Protein AF-A0A9P1BH09-F1 (afdb_monomer_lite)

Sequence (100 aa):
RINRLENDLSLKQGAGTVEELQKDLQQAVTAGDKPKVSEILESLLGMFKESKVTYDAVKTCKVGKDVGNAMKMGDPDIAALGRKAVGEIQALAQRAALGI

Radius of gyration: 13.66 Å; chains: 1; bounding box: 40×19×38 Å

Foldseek 3Di:
DVVVVVLVVLQVVLLVVLLVLQVQLQVCLVVLPLVSNLVSLVVLLVCLVVVSYALVSCVVSVSLVSLVSQLVSPDVSSVVSSVSSVVSSVVRVVCVVVVD

Secondary structure (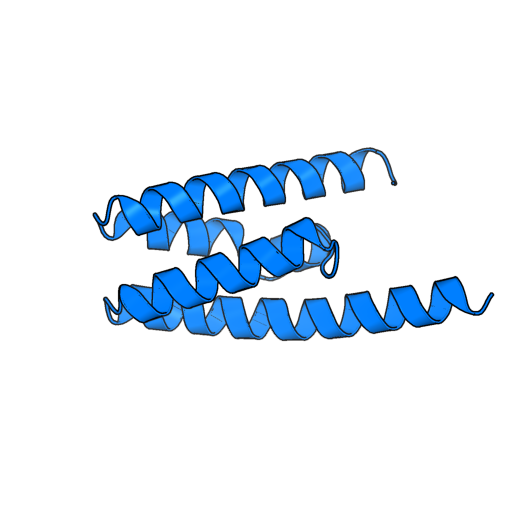DSSP, 8-state):
-HHHHHHHHHHHHHHHHHHHHHHHHHHHHHHT-HHHHHHHHHHHHHHHHTT-S-HHHHHHTTHHHHHHHHGGGS-HHHHHHHHHHHHHHHHHHHHHHHT-

pLDDT: mean 86.0, std 9.62, range [49.41, 94.0]

InterPro domains:
  IPR035441 TFIIS/LEDGF domain superfamily [G3DSA:1.20.930.10] (14-93)
  IPR035441 TFIIS/LEDGF domain superfamily [SSF47676] (15-84)

Organism: NCBI:txid2562237

Structure (mmCIF, N/CA/C/O backbone):
data_AF-A0A9P1BH09-F1
#
_entry.id   AF-A0A9P1BH09-F1
#
loop_
_atom_site.group_PDB
_atom_site.id
_atom_site.type_symbol
_atom_site.label_atom_id
_atom_site.label_alt_id
_atom_site.label_comp_id
_atom_site.label_asym_id
_atom_site.label_entity_id
_atom_site.label_seq_id
_atom_site.pdbx_PDB_ins_code
_atom_site.Cartn_x
_atom_site.Cartn_y
_atom_site.Cartn_z
_atom_site.occupancy
_atom_site.B_iso_or_equiv
_atom_site.auth_seq_id
_atom_site.auth_comp_id
_atom_site.auth_asym_id
_atom_site.auth_atom_id
_atom_site.pdbx_PDB_model_num
ATOM 1 N N . ARG A 1 1 ? 25.548 5.241 -18.575 1.00 49.41 1 ARG A N 1
ATOM 2 C CA . ARG A 1 1 ? 25.801 4.019 -17.761 1.00 49.41 1 ARG A CA 1
ATOM 3 C C . ARG A 1 1 ? 25.583 4.271 -16.263 1.00 49.41 1 ARG A C 1
ATOM 5 O O . ARG A 1 1 ? 25.0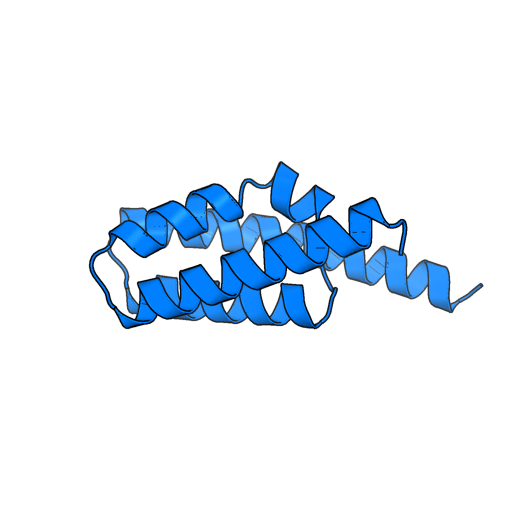58 3.376 -15.622 1.00 49.41 1 ARG A O 1
ATOM 12 N N . ILE A 1 2 ? 25.894 5.471 -15.749 1.00 56.56 2 ILE A N 1
ATOM 13 C CA . ILE A 1 2 ? 25.681 5.885 -14.345 1.00 56.56 2 ILE A CA 1
ATOM 14 C C . ILE A 1 2 ? 24.185 5.855 -13.954 1.00 56.56 2 ILE A C 1
ATOM 16 O O . ILE A 1 2 ? 23.822 5.123 -13.041 1.00 56.56 2 ILE A O 1
ATOM 20 N N . ASN A 1 3 ? 23.299 6.446 -14.769 1.00 62.03 3 ASN A N 1
ATOM 21 C CA . ASN A 1 3 ? 21.848 6.487 -14.492 1.00 62.03 3 ASN A CA 1
ATOM 22 C C . ASN A 1 3 ? 21.163 5.117 -14.326 1.00 62.03 3 ASN A C 1
ATOM 24 O O . ASN A 1 3 ? 20.120 5.031 -13.690 1.00 62.03 3 ASN A O 1
ATOM 28 N N . ARG A 1 4 ? 21.703 4.035 -14.912 1.00 62.53 4 ARG A N 1
ATOM 29 C CA . ARG A 1 4 ? 21.099 2.696 -14.774 1.00 62.53 4 ARG A CA 1
ATOM 30 C C . ARG A 1 4 ? 21.411 2.087 -13.405 1.00 62.53 4 ARG A C 1
ATOM 32 O O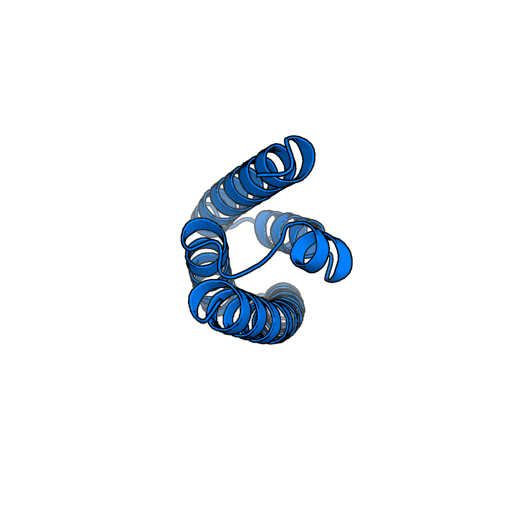 . ARG A 1 4 ? 20.547 1.432 -12.844 1.00 62.53 4 ARG A O 1
ATOM 39 N N . LEU A 1 5 ? 22.618 2.308 -12.882 1.00 68.25 5 LEU A N 1
ATOM 40 C CA . LEU A 1 5 ? 23.031 1.800 -11.570 1.00 68.25 5 LEU A CA 1
ATOM 41 C C . LEU A 1 5 ? 22.331 2.548 -10.435 1.00 68.25 5 LEU A C 1
ATOM 43 O O . LEU A 1 5 ? 21.880 1.912 -9.491 1.00 68.25 5 LEU A O 1
ATOM 47 N N . GLU A 1 6 ? 22.190 3.870 -10.551 1.00 68.19 6 GLU A N 1
ATOM 48 C CA . GLU A 1 6 ? 21.473 4.678 -9.555 1.00 68.19 6 GLU A CA 1
ATOM 49 C C . GLU A 1 6 ? 19.988 4.313 -9.486 1.00 68.19 6 GLU A C 1
ATOM 51 O O . GLU A 1 6 ? 19.436 4.166 -8.397 1.00 68.19 6 GLU A O 1
ATOM 56 N N . ASN A 1 7 ? 19.358 4.084 -10.642 1.00 70.12 7 ASN A N 1
ATOM 57 C CA . ASN A 1 7 ? 17.965 3.653 -10.684 1.00 70.12 7 ASN A CA 1
ATOM 58 C C . ASN A 1 7 ? 17.789 2.245 -10.089 1.00 70.12 7 ASN A C 1
ATOM 60 O O . ASN A 1 7 ? 16.896 2.025 -9.281 1.00 70.12 7 ASN A O 1
ATOM 64 N N . ASP A 1 8 ? 18.679 1.300 -10.414 1.00 69.88 8 ASP A N 1
ATOM 65 C CA . ASP A 1 8 ? 18.638 -0.062 -9.858 1.00 69.88 8 ASP A CA 1
ATOM 66 C C . ASP A 1 8 ? 18.821 -0.071 -8.328 1.00 69.88 8 ASP A C 1
ATOM 68 O O . ASP A 1 8 ? 18.137 -0.811 -7.618 1.00 69.88 8 ASP A O 1
ATOM 72 N N . LEU A 1 9 ? 19.695 0.798 -7.804 1.00 72.62 9 LEU A N 1
ATOM 73 C CA . LEU A 1 9 ? 19.905 0.959 -6.364 1.00 72.62 9 LEU A CA 1
ATOM 74 C C . LEU A 1 9 ? 18.671 1.560 -5.672 1.00 72.62 9 LEU A C 1
ATOM 76 O O . LEU A 1 9 ? 18.248 1.056 -4.632 1.00 72.62 9 LEU A O 1
ATOM 80 N N . SER A 1 10 ? 18.077 2.596 -6.274 1.00 74.38 10 SER A N 1
ATOM 81 C CA . SER A 1 10 ? 16.857 3.253 -5.786 1.00 74.38 10 SER A CA 1
ATOM 82 C C . SER A 1 10 ? 15.678 2.277 -5.725 1.00 74.38 10 SER A C 1
ATOM 84 O O . SER A 1 10 ? 14.997 2.182 -4.705 1.00 74.38 10 SER A O 1
ATOM 86 N N . LEU A 1 11 ? 15.496 1.462 -6.770 1.00 74.94 11 LEU A N 1
ATOM 87 C CA . LEU A 1 11 ? 14.433 0.457 -6.834 1.00 74.94 11 LEU A CA 1
ATOM 88 C C . LEU A 1 11 ? 14.628 -0.674 -5.815 1.00 74.94 11 LEU A C 1
ATOM 90 O O . LEU A 1 11 ? 13.655 -1.143 -5.226 1.00 74.94 11 LEU A O 1
ATOM 94 N N . LYS A 1 12 ? 15.873 -1.107 -5.570 1.00 70.94 12 LYS A N 1
ATOM 95 C CA . LYS A 1 12 ? 16.180 -2.104 -4.530 1.00 70.94 12 LYS A CA 1
ATOM 96 C C . LYS A 1 12 ? 15.902 -1.579 -3.127 1.00 70.94 12 LYS A C 1
ATOM 98 O O . LYS A 1 12 ? 15.323 -2.302 -2.320 1.00 70.94 12 LYS A O 1
ATOM 103 N N . GLN A 1 13 ? 16.289 -0.336 -2.843 1.00 73.81 13 GLN A N 1
ATOM 104 C CA . GLN A 1 13 ? 15.984 0.306 -1.564 1.00 73.81 13 GLN A CA 1
ATOM 105 C C . GLN A 1 13 ? 14.474 0.458 -1.380 1.00 73.81 13 GLN A C 1
ATOM 107 O O . GLN A 1 13 ? 13.942 0.059 -0.347 1.00 73.81 13 GLN A O 1
ATOM 112 N N . GLY A 1 14 ? 13.768 0.925 -2.412 1.00 75.12 14 GLY A N 1
ATOM 113 C CA . GLY A 1 14 ? 12.316 1.031 -2.377 1.00 75.12 14 GLY A CA 1
ATOM 114 C C . GLY A 1 14 ? 11.617 -0.313 -2.168 1.00 75.12 14 GLY A C 1
ATOM 115 O O . GLY A 1 14 ? 10.640 -0.365 -1.429 1.00 75.12 14 GLY A O 1
ATOM 116 N N . ALA A 1 15 ? 12.111 -1.410 -2.751 1.00 73.88 15 ALA A N 1
ATOM 117 C CA . ALA A 1 15 ? 11.550 -2.744 -2.524 1.00 73.88 15 ALA A CA 1
ATOM 118 C C . ALA A 1 15 ? 11.702 -3.217 -1.065 1.00 73.88 15 ALA A C 1
ATOM 120 O O . ALA A 1 15 ? 10.775 -3.812 -0.526 1.00 73.88 15 ALA A O 1
ATOM 121 N N . GLY A 1 16 ? 12.826 -2.916 -0.405 1.00 78.25 16 GLY A N 1
ATOM 122 C CA . GLY A 1 16 ? 12.986 -3.184 1.030 1.00 78.25 16 GLY A CA 1
ATOM 123 C C . GLY A 1 16 ? 12.010 -2.362 1.875 1.00 78.25 16 GLY A C 1
ATOM 124 O O . GLY A 1 16 ? 11.257 -2.911 2.676 1.00 78.25 16 GLY A O 1
ATOM 125 N N . THR A 1 17 ? 11.939 -1.056 1.612 1.00 85.75 17 THR A N 1
ATOM 126 C CA . THR A 1 17 ? 11.045 -0.140 2.334 1.00 85.75 17 THR A CA 1
ATOM 127 C C . THR A 1 17 ? 9.564 -0.473 2.123 1.00 85.75 17 THR A C 1
ATOM 129 O O . THR A 1 17 ? 8.774 -0.351 3.056 1.00 85.75 17 THR A O 1
ATOM 132 N N . VAL A 1 18 ? 9.158 -0.934 0.932 1.00 88.19 18 VAL A N 1
ATOM 133 C CA . VAL A 1 18 ? 7.756 -1.314 0.677 1.00 88.19 18 VAL A CA 1
ATOM 134 C C . VAL A 1 18 ? 7.351 -2.560 1.463 1.00 88.19 18 VAL A C 1
ATOM 136 O O . VAL A 1 18 ? 6.199 -2.661 1.879 1.00 88.19 18 VAL A O 1
ATOM 139 N N . GLU A 1 19 ? 8.278 -3.495 1.684 1.00 89.38 19 GLU A N 1
ATOM 140 C CA . GLU A 1 19 ? 8.024 -4.685 2.496 1.00 89.38 19 GLU A CA 1
ATOM 141 C C . GLU A 1 19 ? 7.857 -4.321 3.977 1.00 89.38 19 GLU A C 1
ATOM 143 O O . GLU A 1 19 ? 6.937 -4.812 4.631 1.00 89.38 19 GLU A O 1
ATOM 148 N N . GLU A 1 20 ? 8.707 -3.436 4.503 1.00 91.38 20 GLU A N 1
ATOM 149 C CA . GLU A 1 20 ? 8.590 -2.943 5.881 1.00 91.38 20 GLU A CA 1
ATOM 150 C C . GLU A 1 20 ? 7.270 -2.197 6.094 1.00 91.38 20 GLU A C 1
ATOM 152 O O . GLU A 1 20 ? 6.496 -2.556 6.983 1.00 91.38 20 GLU A O 1
ATOM 157 N N . LEU A 1 21 ? 6.944 -1.246 5.211 1.00 92.06 21 LEU A N 1
ATOM 158 C CA . LEU A 1 21 ? 5.679 -0.510 5.268 1.00 92.06 21 LEU A CA 1
ATOM 159 C C . LEU A 1 21 ? 4.463 -1.432 5.128 1.00 92.06 21 LEU A C 1
ATOM 161 O O . LEU A 1 21 ? 3.429 -1.187 5.746 1.00 92.06 21 LEU A O 1
ATOM 165 N N . GLN A 1 22 ? 4.560 -2.506 4.342 1.00 91.44 22 GLN A N 1
ATOM 166 C CA . GLN A 1 22 ? 3.484 -3.489 4.233 1.00 91.44 22 GLN A CA 1
ATOM 167 C C . GLN A 1 22 ? 3.258 -4.244 5.548 1.00 91.44 22 GLN A C 1
ATOM 169 O O . GLN A 1 22 ? 2.106 -4.412 5.959 1.00 91.44 22 GLN A O 1
ATOM 174 N N . LYS A 1 23 ? 4.329 -4.676 6.222 1.00 93.44 23 LYS A N 1
ATOM 175 C CA . LYS A 1 23 ? 4.231 -5.340 7.531 1.00 93.44 23 LYS A CA 1
ATOM 176 C C . LYS A 1 23 ? 3.663 -4.395 8.585 1.00 93.44 23 LYS A C 1
ATOM 178 O O . LYS A 1 23 ? 2.759 -4.793 9.321 1.00 93.44 23 LYS A O 1
ATOM 183 N N . ASP A 1 24 ? 4.125 -3.149 8.611 1.00 93.25 24 ASP A N 1
ATOM 184 C CA . ASP A 1 24 ? 3.607 -2.126 9.51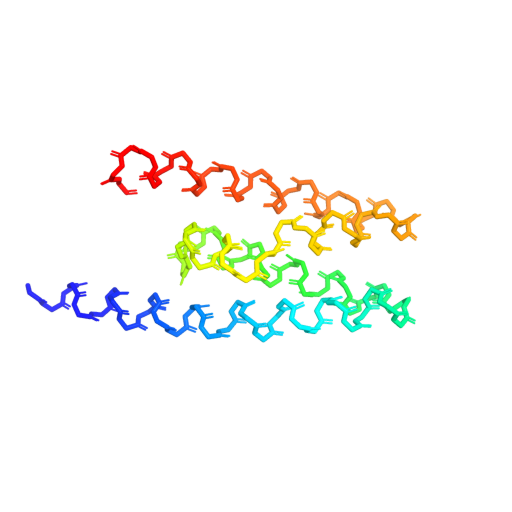9 1.00 93.25 24 ASP A CA 1
ATOM 185 C C . ASP A 1 24 ? 2.127 -1.839 9.249 1.00 93.25 24 ASP A C 1
ATOM 187 O O . ASP A 1 24 ? 1.337 -1.743 10.190 1.00 93.25 24 ASP A O 1
ATOM 191 N N . LEU A 1 25 ? 1.713 -1.778 7.975 1.00 93.00 25 LEU A N 1
ATOM 192 C CA . LEU A 1 25 ? 0.309 -1.597 7.606 1.00 93.00 25 LEU A CA 1
ATOM 193 C C . LEU A 1 25 ? -0.536 -2.750 8.144 1.00 93.00 25 LEU A C 1
ATOM 195 O O . LEU A 1 25 ? -1.585 -2.527 8.742 1.00 93.00 25 LEU A O 1
ATOM 199 N N . GLN A 1 26 ? -0.074 -3.988 7.968 1.00 93.00 26 GLN A N 1
ATOM 200 C CA . GLN A 1 26 ? -0.773 -5.168 8.466 1.00 93.00 26 GLN A CA 1
ATOM 201 C C . GLN A 1 26 ? -0.924 -5.136 9.995 1.00 93.00 26 GLN A C 1
ATOM 203 O O . GLN A 1 26 ? -2.007 -5.434 10.513 1.00 93.00 26 GLN A O 1
ATOM 208 N N . GLN A 1 27 ? 0.135 -4.763 10.716 1.00 94.00 27 GLN A N 1
ATOM 209 C CA . GLN A 1 27 ? 0.109 -4.642 12.173 1.00 94.00 27 GLN A CA 1
ATOM 210 C C . GLN A 1 27 ? -0.836 -3.528 12.628 1.00 94.00 27 GLN A C 1
ATOM 212 O O . GLN A 1 27 ? -1.690 -3.775 13.476 1.00 94.00 27 GLN A O 1
ATOM 217 N N . ALA A 1 28 ? -0.753 -2.343 12.022 1.00 93.50 28 ALA A N 1
ATOM 218 C CA . ALA A 1 28 ? -1.588 -1.196 12.363 1.00 93.50 28 ALA A CA 1
ATOM 219 C C . ALA A 1 28 ? -3.077 -1.462 12.083 1.00 93.50 28 ALA A C 1
ATOM 221 O O . ALA A 1 28 ? -3.928 -1.176 12.925 1.00 93.50 28 ALA A O 1
ATOM 222 N N . VAL A 1 29 ? -3.401 -2.104 10.952 1.00 92.75 29 VAL A N 1
ATOM 223 C CA . VAL A 1 29 ? -4.774 -2.538 10.636 1.00 92.75 29 VAL A CA 1
ATOM 224 C C . VAL A 1 29 ? -5.280 -3.543 11.670 1.00 92.75 29 VAL A C 1
ATOM 226 O O . VAL A 1 29 ? -6.413 -3.424 12.132 1.00 92.75 29 VAL A O 1
ATOM 229 N N . THR A 1 30 ? -4.446 -4.509 12.064 1.00 92.31 30 THR A N 1
ATOM 230 C CA . THR A 1 30 ? -4.803 -5.516 13.080 1.00 92.31 30 THR A CA 1
ATOM 231 C C . THR A 1 30 ? -5.009 -4.885 14.458 1.00 92.31 30 THR A C 1
ATOM 233 O O . THR A 1 30 ? -5.919 -5.277 15.185 1.00 92.31 30 THR A O 1
ATOM 236 N N . ALA A 1 31 ? -4.194 -3.889 14.805 1.00 93.12 31 ALA A N 1
ATOM 237 C CA . ALA A 1 31 ? -4.282 -3.143 16.055 1.00 93.12 31 ALA A CA 1
ATOM 238 C C . ALA A 1 31 ? -5.427 -2.113 16.078 1.00 93.12 31 ALA A C 1
ATOM 240 O O . ALA A 1 31 ? -5.738 -1.573 17.137 1.00 93.12 31 ALA A O 1
ATOM 241 N N . GLY A 1 32 ? -6.057 -1.822 14.934 1.00 90.75 32 GLY A N 1
ATOM 242 C CA . GLY A 1 32 ? -7.062 -0.763 14.831 1.00 90.75 32 GLY A CA 1
ATOM 243 C C . GLY A 1 32 ? -6.474 0.654 14.876 1.00 90.75 32 GLY A C 1
ATOM 244 O O . GLY A 1 32 ? -7.213 1.611 15.110 1.00 90.75 32 GLY A O 1
ATOM 245 N N . ASP A 1 33 ? -5.166 0.802 14.655 1.00 93.38 33 ASP A N 1
ATOM 246 C CA . ASP A 1 33 ? -4.439 2.069 14.748 1.00 93.38 33 ASP A CA 1
ATOM 247 C C . ASP A 1 33 ? -4.624 2.902 13.473 1.00 93.38 33 ASP A C 1
ATOM 249 O O . ASP A 1 33 ? -3.814 2.900 12.545 1.00 93.38 33 ASP A O 1
ATOM 253 N N . LYS A 1 34 ? -5.748 3.613 13.421 1.00 90.94 34 LYS A N 1
ATOM 254 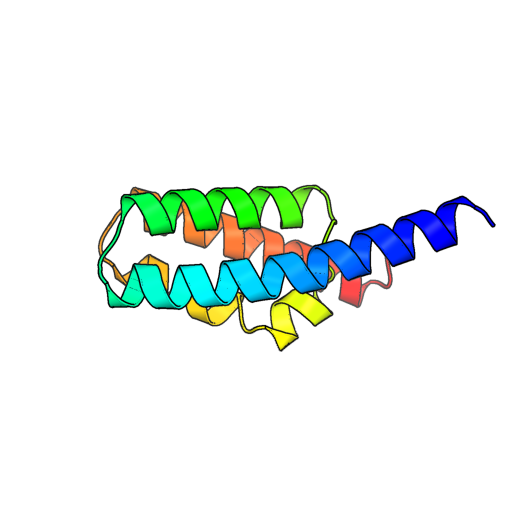C CA . LYS A 1 34 ? -6.116 4.488 12.305 1.00 90.94 34 LYS A CA 1
ATOM 255 C C . LYS A 1 34 ? -5.055 5.542 11.947 1.00 90.94 34 LYS A C 1
ATOM 257 O O . LYS A 1 34 ? -4.741 5.632 10.760 1.00 90.94 34 LYS A O 1
ATOM 262 N N . PRO A 1 35 ? -4.505 6.342 12.887 1.00 92.81 35 PRO A N 1
ATOM 263 C CA . PRO A 1 35 ? -3.514 7.352 12.521 1.00 92.81 35 PRO A CA 1
ATOM 264 C C . PRO A 1 35 ? -2.259 6.720 11.917 1.00 92.81 35 PRO A C 1
ATOM 266 O O . PRO A 1 35 ? -1.757 7.225 10.911 1.00 92.81 35 PRO A O 1
ATOM 269 N N . LYS A 1 36 ? -1.806 5.577 12.446 1.00 93.25 36 LYS A N 1
ATOM 270 C CA . LYS A 1 36 ? -0.659 4.869 11.876 1.00 93.25 36 LYS A CA 1
ATOM 271 C C . LYS A 1 36 ? -0.957 4.303 10.486 1.00 93.25 36 LYS A C 1
ATOM 273 O O . LYS A 1 36 ? -0.122 4.403 9.592 1.00 93.25 36 LYS A O 1
ATOM 278 N N . VAL A 1 37 ? -2.158 3.763 10.271 1.00 93.19 37 VAL A N 1
ATOM 279 C CA . VAL A 1 37 ? -2.595 3.287 8.948 1.00 93.19 37 VAL A CA 1
ATOM 280 C C . VAL A 1 37 ? -2.584 4.416 7.916 1.00 93.19 37 VAL A C 1
ATOM 282 O O . VAL A 1 37 ? -2.067 4.217 6.816 1.00 93.19 37 VAL A O 1
ATOM 285 N N . SER A 1 38 ? -3.108 5.595 8.254 1.00 93.25 38 SER A N 1
ATOM 286 C CA . SER A 1 38 ? -3.091 6.754 7.352 1.00 93.25 38 SER A CA 1
ATOM 287 C C . SER A 1 38 ? -1.666 7.179 6.992 1.00 93.25 38 SER A C 1
ATOM 289 O O . SER A 1 38 ? -1.359 7.304 5.807 1.00 93.25 38 SER A O 1
ATOM 291 N N . GLU A 1 39 ? -0.776 7.300 7.983 1.00 93.31 39 GLU A N 1
ATOM 292 C CA . GLU A 1 39 ? 0.640 7.652 7.781 1.00 93.31 39 GLU A CA 1
ATOM 293 C C . GLU A 1 39 ? 1.347 6.680 6.817 1.00 93.31 39 GLU A C 1
ATOM 295 O O . GLU A 1 39 ? 2.069 7.086 5.897 1.00 93.31 39 GLU A O 1
ATOM 300 N N . ILE A 1 40 ? 1.107 5.379 6.992 1.00 93.44 40 ILE A N 1
ATOM 301 C CA . ILE A 1 40 ? 1.706 4.341 6.149 1.00 93.44 40 ILE A CA 1
ATOM 302 C C . ILE A 1 40 ? 1.133 4.391 4.727 1.00 93.44 40 ILE A C 1
ATOM 304 O O . ILE A 1 40 ? 1.885 4.277 3.757 1.00 93.44 40 ILE A O 1
ATOM 308 N N . LEU A 1 41 ? -0.180 4.595 4.575 1.00 92.56 41 LEU A N 1
ATOM 309 C CA . LEU A 1 41 ? -0.812 4.729 3.259 1.00 92.56 41 LEU A CA 1
ATOM 310 C C . LEU A 1 41 ? -0.296 5.954 2.494 1.00 92.56 41 LEU A C 1
ATOM 312 O O . LEU A 1 41 ? -0.082 5.861 1.284 1.00 92.56 41 LEU A O 1
ATOM 316 N N . GLU A 1 42 ? -0.068 7.079 3.171 1.00 92.88 42 GLU A N 1
ATOM 317 C CA . GLU A 1 42 ? 0.538 8.272 2.570 1.00 92.88 42 GLU A CA 1
ATOM 318 C C . GLU A 1 42 ? 1.990 8.029 2.144 1.00 92.88 42 GLU A C 1
ATOM 320 O O . GLU A 1 42 ? 2.383 8.415 1.039 1.00 92.88 42 GLU A O 1
ATOM 325 N N . SER A 1 43 ? 2.760 7.315 2.967 1.00 91.06 43 SER A N 1
ATOM 326 C CA . SER A 1 43 ? 4.141 6.936 2.647 1.00 91.06 43 SER A CA 1
ATOM 327 C C . SER A 1 43 ? 4.205 6.025 1.416 1.00 91.06 43 SER A C 1
ATOM 329 O O . SER A 1 43 ? 4.959 6.294 0.477 1.00 91.06 43 SER A O 1
ATOM 331 N N . LEU A 1 44 ? 3.350 4.997 1.358 1.00 90.00 44 LEU A N 1
ATOM 332 C CA . LEU A 1 44 ? 3.218 4.111 0.196 1.00 90.00 44 LEU A CA 1
ATOM 333 C C . LEU A 1 44 ? 2.815 4.887 -1.066 1.00 90.00 44 LEU A C 1
ATOM 335 O O . LEU A 1 44 ? 3.402 4.693 -2.130 1.00 90.00 44 LEU A O 1
ATOM 339 N N . LEU A 1 45 ? 1.857 5.810 -0.948 1.00 90.12 45 LEU A N 1
ATOM 340 C CA . LEU A 1 45 ? 1.436 6.683 -2.045 1.00 90.12 45 LEU A CA 1
ATOM 341 C C . LEU A 1 45 ? 2.585 7.529 -2.602 1.00 90.12 45 LEU A C 1
ATOM 343 O O . LEU A 1 45 ? 2.710 7.649 -3.822 1.00 90.12 45 LEU A O 1
ATOM 347 N N . GLY A 1 46 ? 3.416 8.107 -1.731 1.00 87.94 46 GLY A N 1
ATOM 348 C CA . GLY A 1 46 ? 4.609 8.851 -2.138 1.00 87.94 46 GLY A CA 1
ATOM 349 C C . GLY A 1 46 ? 5.564 7.979 -2.951 1.00 87.94 46 GLY A C 1
ATOM 350 O O . GLY A 1 46 ? 5.939 8.336 -4.069 1.00 87.94 46 GLY A O 1
ATOM 351 N N . MET A 1 47 ? 5.858 6.777 -2.452 1.00 87.31 47 MET A N 1
ATOM 352 C CA . MET A 1 47 ? 6.744 5.828 -3.130 1.00 87.31 47 MET A CA 1
ATOM 353 C C . MET A 1 47 ? 6.221 5.388 -4.503 1.00 87.31 47 MET A C 1
ATOM 355 O O . MET A 1 47 ? 7.009 5.273 -5.446 1.00 87.31 47 MET A O 1
ATOM 359 N N . PHE A 1 48 ? 4.908 5.163 -4.638 1.00 86.50 48 PHE A N 1
ATOM 360 C CA . PHE A 1 48 ? 4.297 4.792 -5.918 1.00 86.50 48 PHE A CA 1
ATOM 361 C C . PHE A 1 48 ? 4.396 5.922 -6.943 1.00 86.50 48 PHE A C 1
ATOM 363 O O . PHE A 1 48 ? 4.784 5.684 -8.088 1.00 86.50 48 PHE A O 1
ATOM 370 N N . LYS A 1 49 ? 4.110 7.159 -6.526 1.00 85.31 49 LYS A N 1
ATOM 371 C CA . LYS A 1 49 ? 4.165 8.337 -7.403 1.00 85.31 49 LYS A CA 1
ATOM 372 C C . LYS A 1 49 ? 5.578 8.646 -7.871 1.00 85.31 49 LYS A C 1
ATOM 374 O O . LYS A 1 49 ? 5.793 8.898 -9.055 1.00 85.31 49 LYS A O 1
ATOM 379 N N . GLU A 1 50 ? 6.543 8.580 -6.959 1.00 83.38 50 GLU A N 1
ATOM 380 C CA . GLU A 1 50 ? 7.958 8.813 -7.260 1.00 83.38 50 GLU A CA 1
ATOM 381 C C . GLU A 1 50 ? 8.607 7.652 -8.033 1.00 83.38 50 GLU A C 1
ATOM 383 O O . GLU A 1 50 ? 9.785 7.727 -8.365 1.00 83.38 50 GLU A O 1
ATOM 388 N N . SER A 1 51 ? 7.859 6.582 -8.343 1.00 76.12 51 SER A N 1
ATOM 389 C CA . SER A 1 51 ? 8.368 5.382 -9.026 1.00 76.12 51 SER A CA 1
ATOM 390 C C . SER A 1 51 ? 9.592 4.771 -8.328 1.00 76.12 51 SER A C 1
ATOM 392 O O . SER A 1 51 ? 10.446 4.160 -8.965 1.00 76.12 51 SER A O 1
ATOM 394 N N . LYS A 1 52 ? 9.664 4.913 -6.996 1.00 79.81 52 LYS A N 1
ATOM 395 C CA . LYS A 1 52 ? 10.721 4.324 -6.156 1.00 79.81 52 LYS A CA 1
ATOM 396 C C . LYS A 1 52 ? 10.553 2.814 -5.992 1.00 79.81 52 LYS A C 1
ATOM 398 O O . LYS A 1 52 ? 11.456 2.145 -5.510 1.00 79.81 52 LYS A O 1
ATOM 403 N N . VAL A 1 53 ? 9.402 2.273 -6.387 1.00 84.31 53 VAL A N 1
ATOM 404 C CA . VAL A 1 53 ? 9.082 0.846 -6.315 1.00 84.31 53 VAL A CA 1
ATOM 405 C C . VAL A 1 53 ? 8.525 0.361 -7.644 1.00 84.31 53 VAL A C 1
ATOM 407 O O . VAL A 1 53 ? 7.834 1.093 -8.353 1.00 84.31 53 VAL A O 1
ATOM 410 N N . THR A 1 54 ? 8.798 -0.898 -7.971 1.00 85.12 54 THR A N 1
ATOM 411 C CA . THR A 1 54 ? 8.227 -1.547 -9.151 1.00 85.12 54 THR A CA 1
ATOM 412 C C . THR A 1 54 ? 6.889 -2.197 -8.817 1.00 85.12 54 THR A C 1
ATOM 414 O O . THR A 1 54 ? 6.635 -2.604 -7.681 1.00 85.12 54 THR A O 1
ATOM 417 N N . TYR A 1 55 ? 6.036 -2.365 -9.831 1.00 87.38 55 TYR A N 1
ATOM 418 C CA . TYR A 1 55 ? 4.799 -3.134 -9.678 1.00 87.38 55 TYR A CA 1
ATOM 419 C C . TYR A 1 55 ? 5.062 -4.568 -9.191 1.00 87.38 55 TYR A C 1
ATOM 421 O O . TYR A 1 55 ? 4.286 -5.104 -8.404 1.00 87.38 55 TYR A O 1
ATOM 429 N N . ASP A 1 56 ? 6.170 -5.176 -9.620 1.00 87.00 56 ASP A N 1
ATOM 430 C CA . ASP A 1 56 ? 6.539 -6.528 -9.207 1.00 87.00 56 ASP A CA 1
ATOM 431 C C . ASP A 1 56 ? 6.815 -6.621 -7.698 1.00 87.00 56 ASP A C 1
ATOM 433 O O . ASP A 1 56 ? 6.294 -7.520 -7.036 1.00 87.00 56 ASP A O 1
ATOM 437 N N . ALA A 1 57 ? 7.515 -5.634 -7.123 1.00 87.50 57 ALA A N 1
ATOM 438 C CA . ALA A 1 57 ? 7.722 -5.545 -5.678 1.00 87.50 57 ALA A CA 1
ATOM 439 C C . ALA A 1 57 ? 6.389 -5.371 -4.931 1.00 87.50 57 ALA A C 1
ATOM 441 O O . ALA A 1 57 ? 6.082 -6.124 -4.008 1.00 87.50 57 ALA A O 1
ATOM 442 N N . VAL A 1 58 ? 5.536 -4.448 -5.390 1.00 88.50 58 VAL A N 1
ATOM 443 C CA . VAL A 1 58 ? 4.199 -4.207 -4.814 1.00 88.50 58 VAL A CA 1
ATOM 444 C C . VAL A 1 58 ? 3.334 -5.473 -4.835 1.00 88.50 58 VAL A C 1
ATOM 446 O O . VAL A 1 58 ? 2.638 -5.783 -3.862 1.00 88.50 58 VAL A O 1
ATOM 449 N N . LYS A 1 59 ? 3.373 -6.221 -5.943 1.00 89.19 59 LYS A N 1
ATOM 450 C CA . LYS A 1 59 ? 2.645 -7.480 -6.121 1.00 89.19 59 LYS A CA 1
ATOM 451 C C . LYS A 1 59 ? 3.200 -8.580 -5.218 1.00 89.19 59 LYS A C 1
ATOM 453 O O . LYS A 1 59 ? 2.415 -9.274 -4.571 1.00 89.19 59 LYS A O 1
ATOM 458 N N . THR A 1 60 ? 4.521 -8.723 -5.152 1.00 88.88 60 THR A N 1
ATOM 459 C CA . THR A 1 60 ? 5.214 -9.731 -4.336 1.00 88.88 60 THR A CA 1
ATOM 460 C C . THR A 1 60 ? 4.941 -9.527 -2.851 1.00 88.88 60 THR A C 1
ATOM 462 O O . THR A 1 60 ? 4.538 -10.469 -2.167 1.00 88.88 60 THR A O 1
ATOM 465 N N . CYS A 1 61 ? 5.030 -8.284 -2.375 1.00 89.00 61 CYS A N 1
ATOM 466 C CA . CYS A 1 61 ? 4.720 -7.921 -0.993 1.00 89.00 61 CYS A CA 1
ATOM 467 C C . CYS A 1 61 ? 3.210 -7.931 -0.691 1.00 89.00 61 CYS A C 1
ATOM 469 O O . CYS A 1 61 ? 2.819 -7.742 0.449 1.00 89.00 61 CYS A O 1
ATOM 471 N N . LYS A 1 62 ? 2.337 -8.172 -1.682 1.00 91.06 62 LYS A N 1
ATOM 472 C CA . LYS A 1 62 ? 0.867 -8.199 -1.534 1.00 91.06 62 LYS A CA 1
ATOM 473 C C . LYS A 1 62 ? 0.265 -6.894 -0.996 1.00 91.06 62 LYS A C 1
ATOM 475 O O . LYS A 1 62 ? -0.851 -6.910 -0.481 1.00 91.06 62 LYS A O 1
ATOM 480 N N . VAL A 1 63 ? 0.918 -5.756 -1.233 1.00 90.81 63 VAL A N 1
ATOM 481 C CA . VAL A 1 63 ? 0.514 -4.439 -0.704 1.00 90.81 63 VAL A CA 1
ATOM 482 C C . VAL A 1 63 ? -0.937 -4.097 -1.050 1.00 90.81 63 VAL A C 1
ATOM 484 O O . VAL A 1 63 ? -1.686 -3.622 -0.204 1.00 90.81 63 VAL A O 1
ATOM 487 N N . GLY A 1 64 ? -1.387 -4.406 -2.272 1.00 90.12 64 GLY A N 1
ATOM 488 C CA . GLY A 1 64 ? -2.773 -4.154 -2.686 1.00 90.12 64 GLY A CA 1
ATOM 489 C C . GLY A 1 64 ? -3.821 -4.879 -1.828 1.00 90.12 64 GLY A C 1
ATOM 490 O O . GLY A 1 64 ? -4.913 -4.352 -1.616 1.00 90.12 64 GLY A O 1
ATOM 491 N N . LYS A 1 65 ? -3.492 -6.060 -1.287 1.00 91.12 65 LYS A N 1
ATOM 492 C CA . LYS A 1 65 ? -4.370 -6.789 -0.362 1.00 91.12 65 LYS A CA 1
ATOM 493 C C . LYS A 1 65 ? -4.469 -6.058 0.976 1.00 91.12 65 LYS A C 1
ATOM 495 O O . LYS A 1 65 ? -5.573 -5.904 1.491 1.00 91.12 65 LYS A O 1
ATOM 500 N N . ASP A 1 66 ? -3.343 -5.609 1.521 1.00 91.62 66 ASP A N 1
ATOM 501 C CA . ASP A 1 66 ? -3.301 -4.940 2.824 1.00 91.62 66 ASP A CA 1
ATOM 502 C C . ASP A 1 66 ? -3.919 -3.544 2.777 1.00 91.62 66 ASP A C 1
ATOM 504 O O . ASP A 1 66 ? -4.686 -3.191 3.669 1.00 91.62 66 ASP A O 1
ATOM 508 N N . VAL A 1 67 ? -3.731 -2.812 1.676 1.00 92.06 67 VAL A N 1
ATOM 509 C CA . VAL A 1 67 ? -4.481 -1.578 1.394 1.00 92.06 67 VAL A CA 1
ATOM 510 C C . VAL A 1 67 ? -5.988 -1.860 1.379 1.00 92.06 67 VAL A C 1
ATOM 512 O O . VAL A 1 67 ? -6.763 -1.155 2.023 1.00 92.06 67 VAL A O 1
ATOM 515 N N . GLY A 1 68 ? -6.422 -2.931 0.706 1.00 92.00 68 GLY A N 1
ATOM 516 C CA . GLY A 1 68 ? -7.827 -3.345 0.700 1.00 92.00 68 GLY A CA 1
ATOM 517 C C . GLY A 1 68 ? -8.364 -3.735 2.084 1.00 92.00 68 GLY A C 1
ATOM 518 O O . GLY A 1 68 ? -9.550 -3.545 2.352 1.00 92.00 68 GLY A O 1
ATOM 519 N N . ASN A 1 69 ? -7.516 -4.255 2.973 1.00 92.25 69 ASN A N 1
ATOM 520 C CA . ASN A 1 69 ? -7.877 -4.533 4.363 1.00 92.25 69 ASN A CA 1
ATOM 521 C C . ASN A 1 69 ? -7.982 -3.245 5.190 1.00 92.25 69 ASN A C 1
ATOM 523 O O . ASN A 1 69 ? -8.956 -3.091 5.923 1.00 92.25 69 ASN A O 1
ATOM 527 N N . ALA A 1 70 ? -7.058 -2.296 5.018 1.00 91.81 70 ALA A N 1
ATOM 528 C CA . ALA A 1 70 ? -7.117 -0.983 5.660 1.00 91.81 70 ALA A CA 1
ATOM 529 C C . ALA A 1 70 ? -8.416 -0.235 5.320 1.00 91.81 70 ALA A C 1
ATOM 531 O O . ALA A 1 70 ? -9.085 0.307 6.196 1.00 91.81 70 ALA A O 1
ATOM 532 N N . MET A 1 71 ? -8.864 -0.302 4.063 1.00 93.12 71 MET A N 1
ATOM 533 C CA . MET A 1 71 ? -10.134 0.304 3.635 1.00 93.12 71 MET A CA 1
ATOM 534 C C . MET A 1 71 ? -11.374 -0.270 4.344 1.00 93.12 71 MET A C 1
ATOM 536 O O . MET A 1 71 ? -12.422 0.373 4.357 1.00 93.12 71 MET A O 1
ATOM 540 N N . LYS A 1 72 ? -11.285 -1.472 4.927 1.00 92.75 72 LYS A N 1
ATOM 541 C CA . LYS A 1 72 ? -12.387 -2.108 5.668 1.00 92.75 72 LYS A CA 1
ATOM 542 C C . LYS A 1 72 ? -12.465 -1.664 7.130 1.00 92.75 72 LYS A C 1
ATOM 544 O O . LYS A 1 72 ? -13.390 -2.076 7.821 1.00 92.75 72 LYS A O 1
ATOM 549 N N . MET A 1 73 ? -11.557 -0.801 7.595 1.00 89.44 73 MET A N 1
ATOM 550 C CA . MET A 1 73 ? -11.561 -0.268 8.966 1.00 89.44 73 MET A CA 1
ATOM 551 C C . MET A 1 73 ? -12.720 0.702 9.260 1.00 89.44 73 MET A C 1
ATOM 553 O O . MET A 1 73 ? -12.864 1.162 10.390 1.00 89.44 73 MET A O 1
ATOM 557 N N . GLY A 1 74 ? -13.545 1.031 8.260 1.00 84.56 74 GLY A N 1
ATOM 558 C CA . GLY A 1 74 ? -14.721 1.890 8.431 1.00 84.56 74 GLY A CA 1
ATOM 559 C C . GLY A 1 74 ? -14.392 3.374 8.592 1.00 84.56 74 GLY A C 1
ATOM 560 O O . GLY A 1 74 ? -15.245 4.144 9.020 1.00 84.56 74 GLY A O 1
ATOM 561 N N . ASP A 1 75 ? -13.166 3.775 8.262 1.00 90.31 75 ASP A N 1
ATOM 562 C CA . ASP A 1 75 ? -12.723 5.162 8.295 1.00 90.31 75 ASP A CA 1
ATOM 563 C C . ASP A 1 75 ? -12.741 5.765 6.874 1.00 90.31 75 ASP A C 1
ATOM 565 O O . ASP A 1 75 ? -12.133 5.190 5.961 1.00 90.31 75 ASP A O 1
ATOM 569 N N . PRO A 1 76 ? -13.479 6.866 6.640 1.00 91.00 76 PRO A N 1
ATOM 570 C CA . PRO A 1 76 ? -13.662 7.423 5.301 1.00 91.00 76 PRO A CA 1
ATOM 571 C C . PRO A 1 76 ? -12.368 8.001 4.716 1.00 91.00 76 PRO A C 1
ATOM 573 O O . PRO A 1 76 ? -12.157 7.886 3.505 1.00 91.00 76 PRO A O 1
ATOM 576 N N . ASP A 1 77 ? -11.489 8.559 5.549 1.00 91.06 77 ASP A N 1
ATOM 577 C CA . ASP A 1 77 ? -10.206 9.118 5.123 1.00 91.06 77 ASP A CA 1
ATOM 578 C C . ASP A 1 77 ? -9.240 8.002 4.713 1.00 91.06 77 ASP A C 1
ATOM 580 O O . ASP A 1 77 ? -8.677 8.038 3.613 1.00 91.06 77 ASP A O 1
ATOM 584 N N . ILE A 1 78 ? -9.144 6.935 5.516 1.00 92.81 78 ILE A N 1
ATOM 585 C CA . ILE A 1 78 ? -8.378 5.726 5.162 1.00 92.81 78 ILE A CA 1
ATOM 586 C C . ILE A 1 78 ? -8.931 5.092 3.883 1.00 92.81 78 ILE A C 1
ATOM 588 O O . ILE A 1 78 ? -8.168 4.683 3.005 1.00 92.81 78 ILE A O 1
ATOM 592 N N . ALA A 1 79 ? -10.255 5.031 3.726 1.00 93.12 79 ALA A N 1
ATOM 593 C CA . ALA A 1 79 ? -10.869 4.506 2.512 1.00 93.12 79 ALA A CA 1
ATOM 594 C C . ALA A 1 79 ? -10.523 5.357 1.277 1.00 93.12 79 ALA A C 1
ATOM 596 O O . ALA A 1 79 ? -10.275 4.803 0.202 1.00 93.12 79 ALA A O 1
ATOM 597 N N . ALA A 1 80 ? -10.482 6.684 1.411 1.00 93.56 80 ALA A N 1
ATOM 598 C CA . ALA A 1 80 ? -10.084 7.591 0.338 1.00 93.56 80 ALA A CA 1
ATOM 599 C C . ALA A 1 80 ? -8.596 7.437 -0.022 1.00 93.56 80 ALA A C 1
ATOM 601 O O . ALA A 1 80 ? -8.262 7.345 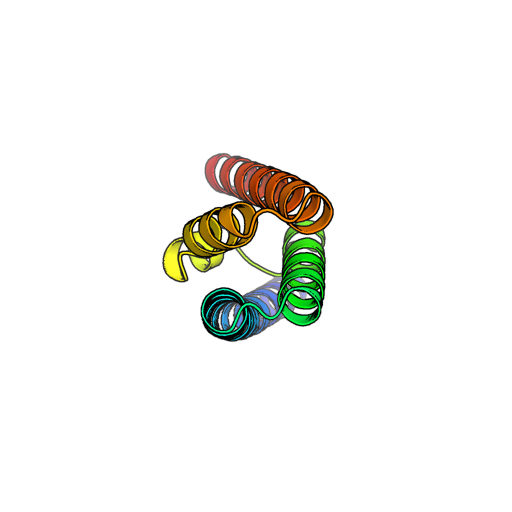-1.208 1.00 93.56 80 ALA A O 1
ATOM 602 N N . LEU A 1 81 ? -7.711 7.354 0.977 1.00 92.44 81 LEU A N 1
ATOM 603 C CA . LEU A 1 81 ? -6.281 7.089 0.787 1.00 92.44 81 LEU A CA 1
ATOM 604 C C . LEU A 1 81 ? -6.048 5.730 0.124 1.00 92.44 81 LEU A C 1
ATOM 606 O O . LEU A 1 81 ? -5.316 5.642 -0.861 1.00 92.44 81 LEU A O 1
ATOM 610 N N . GLY A 1 82 ? -6.738 4.690 0.588 1.00 92.25 82 GLY A N 1
ATOM 611 C CA . GLY A 1 82 ? -6.646 3.352 0.018 1.00 92.25 82 GLY A CA 1
ATOM 612 C C . GLY A 1 82 ? -7.076 3.304 -1.449 1.00 92.25 82 GLY A C 1
ATOM 613 O O . GLY A 1 82 ? -6.381 2.709 -2.271 1.00 92.25 82 GLY A O 1
ATOM 614 N N . ARG A 1 83 ? -8.155 4.005 -1.832 1.00 93.31 83 ARG A N 1
ATOM 615 C CA . ARG A 1 83 ? -8.563 4.119 -3.248 1.00 93.31 83 ARG A CA 1
ATOM 616 C C . ARG A 1 83 ? -7.499 4.797 -4.105 1.00 93.31 83 ARG A C 1
ATOM 618 O O . ARG A 1 83 ? -7.236 4.329 -5.211 1.00 93.31 83 ARG A O 1
ATOM 625 N N . LYS A 1 84 ? -6.879 5.871 -3.602 1.00 93.56 84 LYS A N 1
ATOM 626 C CA . LYS A 1 84 ? -5.761 6.531 -4.294 1.00 93.56 84 LYS A CA 1
ATOM 627 C C . LYS A 1 84 ? -4.594 5.560 -4.463 1.00 93.56 84 LYS A C 1
ATOM 629 O O . LYS A 1 84 ? -4.084 5.428 -5.568 1.00 93.56 84 LYS A O 1
ATOM 634 N N . ALA A 1 85 ? -4.221 4.840 -3.404 1.00 91.38 85 ALA A N 1
ATOM 635 C CA . ALA A 1 85 ? -3.120 3.882 -3.437 1.00 91.38 85 ALA A CA 1
ATOM 636 C C . ALA A 1 85 ? -3.378 2.768 -4.460 1.00 91.38 85 ALA A C 1
ATOM 638 O O . ALA A 1 85 ? -2.510 2.474 -5.275 1.00 91.38 85 ALA A O 1
ATOM 639 N N . VAL A 1 86 ? -4.591 2.207 -4.496 1.00 91.69 86 VAL A N 1
ATOM 640 C CA . VAL A 1 86 ? -4.987 1.218 -5.513 1.00 91.69 86 VAL A CA 1
ATOM 641 C C . VAL A 1 86 ? -4.894 1.794 -6.930 1.00 91.69 86 VAL A C 1
ATOM 643 O O . VAL A 1 86 ? -4.401 1.106 -7.821 1.00 91.69 86 VAL A O 1
ATOM 646 N N . GLY A 1 87 ? -5.317 3.044 -7.144 1.00 92.38 87 GLY A N 1
ATOM 647 C CA . GLY A 1 87 ? -5.189 3.723 -8.437 1.00 92.38 87 GLY A CA 1
ATOM 648 C C . GLY A 1 87 ? -3.733 3.862 -8.898 1.00 92.38 87 GLY A C 1
ATOM 649 O O . GLY A 1 87 ? -3.417 3.530 -10.039 1.00 92.38 87 GLY A O 1
ATOM 650 N N . GLU A 1 88 ? -2.827 4.263 -8.004 1.00 91.06 88 GLU A N 1
ATOM 651 C CA . GLU A 1 88 ? -1.389 4.351 -8.305 1.00 91.06 88 GLU A CA 1
ATOM 652 C C . GLU A 1 88 ? -0.769 2.967 -8.564 1.00 91.06 88 GLU A C 1
ATOM 654 O O . GLU A 1 88 ? 0.022 2.802 -9.490 1.00 91.06 88 GLU A O 1
ATOM 659 N N . ILE A 1 89 ? -1.175 1.935 -7.814 1.00 89.81 89 ILE A N 1
ATOM 660 C CA . ILE A 1 89 ? -0.744 0.549 -8.057 1.00 89.81 89 ILE A CA 1
ATOM 661 C C . ILE A 1 89 ? -1.194 0.076 -9.446 1.00 89.81 89 ILE A C 1
ATOM 663 O O . ILE A 1 89 ? -0.429 -0.581 -10.153 1.00 89.81 89 ILE A O 1
ATOM 667 N N . GLN A 1 90 ? -2.417 0.413 -9.865 1.00 90.25 90 GLN A N 1
ATOM 668 C CA . GLN A 1 90 ? -2.906 0.108 -11.211 1.00 90.25 90 GLN A CA 1
ATOM 669 C C . GLN A 1 90 ? -2.132 0.878 -12.287 1.00 90.25 90 GLN A C 1
ATOM 671 O O . GLN A 1 90 ? -1.815 0.302 -13.327 1.00 90.25 90 GLN A O 1
ATOM 676 N N . ALA A 1 91 ? -1.780 2.141 -12.037 1.00 89.31 91 ALA A N 1
ATOM 677 C CA . ALA A 1 91 ? -0.937 2.919 -12.940 1.00 89.31 91 ALA A CA 1
ATOM 678 C C . ALA A 1 91 ? 0.467 2.300 -13.078 1.00 89.31 91 ALA A C 1
ATOM 680 O O . ALA A 1 91 ? 0.962 2.153 -14.195 1.00 89.31 91 ALA A O 1
ATOM 681 N N . LEU A 1 92 ? 1.077 1.858 -11.971 1.00 87.19 92 LEU A N 1
ATOM 682 C CA . LEU A 1 92 ? 2.341 1.112 -11.978 1.00 87.19 92 LEU A CA 1
ATOM 683 C C . LEU A 1 92 ? 2.222 -0.202 -12.759 1.00 87.19 92 LEU A C 1
ATOM 685 O O . LEU A 1 92 ? 3.115 -0.529 -13.537 1.00 87.19 92 LEU A O 1
ATOM 689 N N . ALA A 1 93 ? 1.118 -0.933 -12.593 1.00 87.38 93 ALA A N 1
ATOM 690 C CA . ALA A 1 93 ? 0.856 -2.163 -13.336 1.00 87.38 93 ALA A CA 1
ATOM 691 C C . ALA A 1 93 ? 0.771 -1.913 -14.847 1.00 87.38 93 ALA A C 1
ATOM 693 O O . ALA A 1 93 ? 1.338 -2.673 -15.628 1.00 87.38 93 ALA A O 1
ATOM 694 N N . GLN A 1 94 ? 0.091 -0.839 -15.262 1.00 87.94 94 GLN A N 1
ATOM 695 C CA . GLN A 1 94 ? -0.014 -0.454 -16.671 1.00 87.94 94 GLN A CA 1
ATOM 696 C C . GLN A 1 94 ? 1.346 -0.060 -17.255 1.00 87.94 94 GLN A C 1
ATOM 698 O O . GLN A 1 94 ? 1.687 -0.524 -18.338 1.00 87.94 94 GLN A O 1
ATOM 703 N N . ARG A 1 95 ? 2.148 0.733 -16.531 1.00 83.69 95 ARG A N 1
ATOM 704 C CA . ARG A 1 95 ? 3.520 1.090 -16.943 1.00 83.69 95 ARG A CA 1
ATOM 705 C C . ARG A 1 95 ? 4.390 -0.158 -17.121 1.00 83.69 95 ARG A C 1
ATOM 707 O O . ARG A 1 95 ? 4.947 -0.375 -18.194 1.00 83.69 95 ARG A O 1
ATOM 714 N N . ALA A 1 96 ? 4.364 -1.054 -16.133 1.00 83.56 96 ALA A N 1
ATOM 715 C CA . ALA A 1 96 ? 5.076 -2.328 -16.191 1.00 83.56 96 ALA A CA 1
ATOM 716 C C . ALA A 1 96 ? 4.614 -3.216 -17.363 1.00 83.56 96 ALA A C 1
ATOM 718 O O . ALA A 1 96 ? 5.446 -3.837 -18.020 1.00 83.56 96 ALA A O 1
ATOM 719 N N . ALA A 1 97 ? 3.310 -3.257 -17.663 1.00 81.94 97 ALA A N 1
ATOM 720 C CA . ALA A 1 97 ? 2.765 -4.008 -18.797 1.00 81.94 97 ALA A CA 1
ATOM 721 C C . ALA A 1 97 ? 3.175 -3.423 -20.160 1.00 81.94 97 ALA A C 1
ATOM 723 O O . ALA A 1 97 ? 3.319 -4.168 -21.127 1.00 81.94 97 ALA A O 1
ATOM 724 N N . LEU A 1 98 ? 3.384 -2.108 -20.235 1.00 81.12 98 LEU A N 1
ATOM 725 C CA . LEU A 1 98 ? 3.895 -1.419 -21.422 1.00 81.12 98 LEU A CA 1
ATOM 726 C C . LEU A 1 98 ? 5.424 -1.540 -21.568 1.00 81.12 98 LEU A C 1
ATOM 728 O O . LEU A 1 98 ? 5.965 -1.145 -22.600 1.00 81.12 98 LEU A O 1
ATOM 732 N N . GLY A 1 99 ? 6.117 -2.091 -20.565 1.00 68.44 99 GLY A N 1
ATOM 733 C CA . GLY A 1 99 ? 7.575 -2.220 -20.550 1.00 68.44 99 GLY A CA 1
ATOM 734 C C . GLY A 1 99 ? 8.313 -0.889 -20.373 1.00 68.44 99 GLY A C 1
ATOM 735 O O . GLY A 1 99 ? 9.462 -0.789 -20.809 1.00 68.44 99 GLY A O 1
ATOM 736 N N . ILE A 1 100 ? 7.655 0.116 -19.777 1.00 54.62 100 ILE A N 1
ATOM 737 C CA . ILE A 1 100 ? 8.171 1.480 -19.562 1.00 54.62 100 ILE A CA 1
ATOM 738 C C . ILE A 1 100 ? 8.320 1.765 -18.069 1.00 54.62 100 ILE A C 1
ATOM 740 O O . ILE A 1 100 ? 7.375 1.445 -17.310 1.00 54.62 100 ILE A O 1
#